Protein AF-A0A2E3YDK7-F1 (afdb_monomer_lite)

Sequence (48 aa):
MTIKNILNNKTYIGRIVHNGVETKATHPPIVSTRLWNRCNQMLSGKRG

Radius of gyration: 11.51 Å; chains: 1; bounding box: 30×22×26 Å

Secondary structure (DSSP, 8-state):
--HHHHHT-GGGGTEEEETTEEEE-SSPPSS-HHHHHHHHHHHTT---

Structure (mmCIF, N/CA/C/O backbone):
data_AF-A0A2E3YDK7-F1
#
_entry.id   AF-A0A2E3YDK7-F1
#
loop_
_atom_site.group_PDB
_atom_site.id
_atom_site.type_symbol
_atom_site.label_atom_id
_atom_site.label_alt_id
_atom_site.label_comp_id
_atom_site.label_asym_id
_atom_site.label_entity_id
_atom_site.label_seq_id
_atom_site.pdbx_PDB_ins_code
_atom_site.Cartn_x
_atom_site.Cartn_y
_atom_site.Cartn_z
_atom_site.occupancy
_atom_site.B_iso_or_equiv
_atom_site.auth_seq_id
_atom_site.auth_comp_id
_atom_site.auth_asym_id
_atom_site.auth_atom_id
_atom_site.pdbx_PDB_mo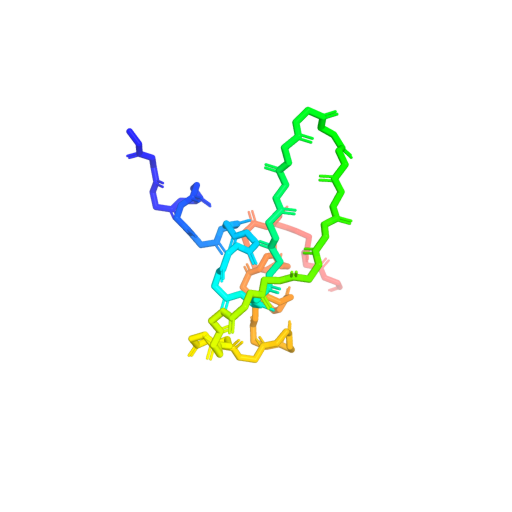del_num
ATOM 1 N N . MET A 1 1 ? -4.430 21.012 -1.956 1.00 59.38 1 MET A N 1
ATOM 2 C CA . MET A 1 1 ? -4.167 19.613 -1.543 1.00 59.38 1 MET A CA 1
ATOM 3 C C . MET A 1 1 ? -4.799 19.413 -0.172 1.00 59.38 1 MET A C 1
ATOM 5 O O . MET A 1 1 ? -4.574 20.252 0.686 1.00 59.38 1 MET A O 1
ATOM 9 N N . THR A 1 2 ? -5.647 18.403 0.028 1.00 83.31 2 THR A N 1
ATOM 10 C CA . THR A 1 2 ? -6.338 18.180 1.315 1.00 83.31 2 THR A CA 1
ATOM 11 C C . THR A 1 2 ? -5.639 17.082 2.121 1.00 83.31 2 THR A C 1
ATOM 13 O O . THR A 1 2 ? -5.023 16.192 1.536 1.00 83.31 2 THR A O 1
ATOM 16 N N . ILE A 1 3 ? -5.766 17.097 3.454 1.00 84.50 3 ILE A N 1
ATOM 17 C CA . ILE A 1 3 ? -5.244 16.034 4.342 1.00 84.50 3 ILE A CA 1
ATOM 18 C C . ILE A 1 3 ? -5.721 14.644 3.888 1.00 84.50 3 ILE A C 1
ATOM 20 O O . ILE A 1 3 ? -4.955 13.685 3.903 1.00 84.50 3 ILE A O 1
ATOM 24 N N . LYS A 1 4 ? -6.958 14.547 3.386 1.00 83.06 4 LYS A N 1
ATOM 25 C CA . LYS A 1 4 ? -7.522 13.316 2.818 1.00 83.06 4 LYS A CA 1
ATOM 26 C C . LYS A 1 4 ? -6.708 12.777 1.633 1.00 83.06 4 LYS A C 1
ATOM 28 O O . LYS A 1 4 ? -6.511 11.572 1.543 1.00 83.06 4 LYS A O 1
ATOM 33 N N . ASN A 1 5 ? -6.200 13.644 0.754 1.00 83.56 5 ASN A N 1
ATOM 34 C CA . ASN A 1 5 ? -5.380 13.217 -0.386 1.00 83.56 5 ASN A CA 1
ATOM 35 C C . ASN A 1 5 ? -4.006 12.702 0.052 1.00 83.56 5 ASN A C 1
ATOM 37 O O . ASN A 1 5 ? -3.476 11.797 -0.582 1.00 83.56 5 ASN A O 1
ATOM 41 N N . ILE A 1 6 ? -3.451 13.257 1.134 1.00 86.75 6 ILE A N 1
ATOM 42 C CA . ILE A 1 6 ? -2.207 12.763 1.732 1.00 86.75 6 ILE A CA 1
ATOM 43 C C . ILE A 1 6 ? -2.474 11.381 2.339 1.00 86.75 6 ILE A C 1
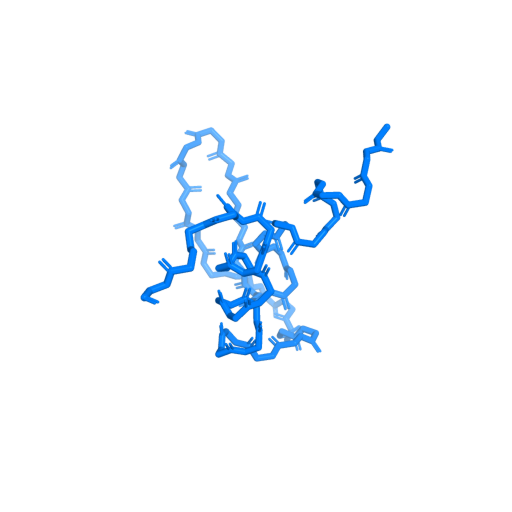ATOM 45 O O . ILE A 1 6 ? -1.864 10.401 1.935 1.00 86.75 6 ILE A O 1
ATOM 49 N N . LEU A 1 7 ? -3.456 11.255 3.232 1.00 86.38 7 LEU A N 1
ATOM 50 C CA . LEU A 1 7 ? -3.727 9.990 3.924 1.00 86.38 7 LEU A CA 1
ATOM 51 C C . LEU A 1 7 ? -4.125 8.846 2.975 1.00 86.38 7 LEU A C 1
ATOM 53 O O . LEU A 1 7 ? -3.717 7.706 3.187 1.00 86.38 7 LEU A O 1
ATOM 57 N N . ASN A 1 8 ? -4.843 9.145 1.890 1.00 87.56 8 ASN A N 1
ATOM 58 C CA . ASN A 1 8 ? -5.271 8.144 0.910 1.00 87.56 8 ASN A CA 1
ATOM 59 C C . ASN A 1 8 ? -4.195 7.807 -0.139 1.00 87.56 8 ASN A C 1
ATOM 61 O O . ASN A 1 8 ? -4.447 6.984 -1.022 1.00 87.56 8 ASN A O 1
ATOM 65 N N . ASN A 1 9 ? -3.010 8.425 -0.097 1.00 91.12 9 ASN A N 1
ATOM 66 C CA . ASN A 1 9 ? -1.988 8.171 -1.105 1.00 91.12 9 ASN A CA 1
ATOM 67 C C . ASN A 1 9 ? -1.354 6.784 -0.911 1.00 91.12 9 ASN A C 1
ATOM 69 O O . ASN A 1 9 ? -0.808 6.456 0.144 1.00 91.12 9 ASN A O 1
ATOM 73 N N . LYS A 1 10 ? -1.410 5.960 -1.958 1.00 92.88 10 LYS A N 1
ATOM 74 C CA . LYS A 1 10 ? -0.899 4.587 -1.948 1.00 92.88 10 LYS A CA 1
ATOM 75 C C . LYS A 1 10 ? 0.637 4.509 -1.918 1.00 92.88 10 LYS A C 1
ATOM 77 O O . LYS A 1 10 ? 1.185 3.469 -1.550 1.00 92.88 10 LYS A O 1
ATOM 82 N N . THR A 1 11 ? 1.352 5.599 -2.205 1.00 94.19 11 THR A N 1
ATOM 83 C CA . THR A 1 11 ? 2.824 5.625 -2.115 1.00 94.19 11 THR A CA 1
ATOM 84 C C . THR A 1 11 ? 3.325 5.340 -0.702 1.00 94.19 11 THR A C 1
ATOM 86 O O . THR A 1 11 ? 4.362 4.695 -0.545 1.00 94.19 11 THR A O 1
ATOM 89 N N . TYR A 1 12 ? 2.562 5.716 0.329 1.00 94.00 12 TYR A N 1
ATOM 90 C CA . TYR A 1 12 ? 2.907 5.467 1.732 1.00 94.00 12 TYR A CA 1
ATOM 91 C C . TYR A 1 12 ? 2.907 3.980 2.111 1.00 94.00 12 TYR A C 1
ATOM 93 O O . TYR A 1 12 ? 3.603 3.597 3.049 1.00 94.00 12 TYR A O 1
ATOM 101 N N . ILE A 1 13 ? 2.191 3.139 1.357 1.00 95.94 13 ILE A N 1
ATOM 102 C CA . ILE A 1 13 ? 2.171 1.677 1.520 1.00 95.94 13 ILE A CA 1
ATOM 103 C C . ILE A 1 13 ? 3.044 0.953 0.479 1.00 95.94 13 ILE A C 1
ATOM 105 O O . ILE A 1 13 ? 2.884 -0.249 0.268 1.00 95.94 13 ILE A O 1
ATOM 109 N N . GLY A 1 14 ? 3.950 1.672 -0.196 1.00 96.06 14 GLY A N 1
ATOM 110 C CA . GLY A 1 14 ? 4.862 1.098 -1.192 1.00 96.06 14 GLY A CA 1
ATOM 111 C C . GLY A 1 14 ? 4.183 0.728 -2.515 1.00 96.06 14 GLY A C 1
ATOM 112 O O . GLY A 1 14 ? 4.592 -0.229 -3.175 1.00 96.06 14 GLY A O 1
ATOM 113 N N . ARG A 1 15 ? 3.126 1.450 -2.904 1.00 96.00 15 ARG A N 1
ATOM 114 C CA . ARG A 1 15 ? 2.402 1.255 -4.170 1.00 96.00 15 ARG A CA 1
ATOM 115 C C . ARG A 1 15 ? 2.414 2.543 -4.987 1.00 96.00 15 ARG A C 1
ATOM 117 O O . ARG A 1 15 ? 2.107 3.608 -4.461 1.00 96.00 15 ARG A O 1
ATOM 124 N N . ILE A 1 16 ? 2.743 2.457 -6.269 1.00 94.19 16 ILE A N 1
ATOM 125 C CA . ILE A 1 16 ? 2.704 3.597 -7.193 1.00 94.19 16 ILE A CA 1
ATOM 126 C C . ILE A 1 16 ? 1.537 3.381 -8.148 1.00 94.19 16 ILE A C 1
ATOM 128 O O . ILE A 1 16 ? 1.359 2.281 -8.665 1.00 94.19 16 ILE A O 1
ATOM 132 N N . VAL A 1 17 ? 0.737 4.426 -8.362 1.00 93.44 17 VAL A N 1
ATOM 133 C CA . VAL A 1 17 ? -0.352 4.418 -9.342 1.00 93.44 17 VAL A CA 1
ATOM 134 C C . VAL A 1 17 ? -0.019 5.420 -10.435 1.00 93.44 17 VAL A C 1
ATOM 136 O O . VAL A 1 17 ? 0.146 6.606 -10.153 1.00 93.44 17 VAL A O 1
ATOM 139 N N . HIS A 1 18 ? 0.062 4.948 -11.674 1.00 9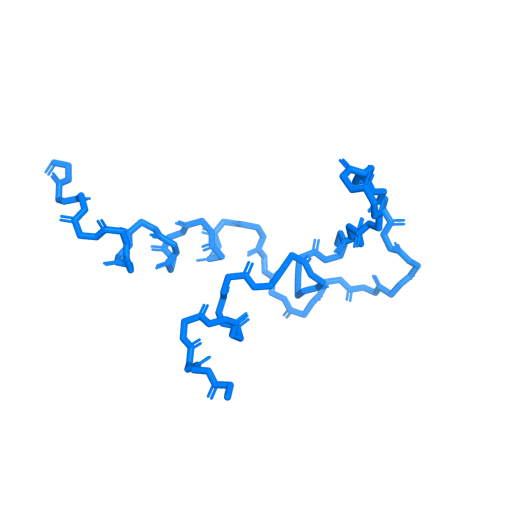1.12 18 HIS A N 1
ATOM 140 C CA . HIS A 1 18 ? 0.265 5.789 -12.847 1.00 91.12 18 HIS A CA 1
ATOM 141 C C . HIS A 1 18 ? -0.696 5.347 -13.950 1.00 91.12 18 HIS A C 1
ATOM 143 O O . HIS A 1 18 ? -0.728 4.173 -14.306 1.00 91.12 18 HIS A O 1
ATOM 149 N N . ASN A 1 19 ? -1.518 6.273 -14.453 1.00 92.69 19 ASN A N 1
ATOM 150 C CA . ASN A 1 19 ? -2.527 6.012 -15.489 1.00 92.69 19 ASN A CA 1
ATOM 151 C C . ASN A 1 19 ? -3.427 4.795 -15.195 1.00 92.69 19 ASN A C 1
ATOM 153 O O . ASN A 1 19 ? -3.711 3.985 -16.070 1.00 92.69 19 ASN A O 1
ATOM 157 N N . GLY A 1 20 ? -3.852 4.642 -13.936 1.00 91.00 20 GLY A N 1
ATOM 158 C CA . GLY A 1 20 ? -4.716 3.539 -13.494 1.00 91.00 20 GLY A CA 1
ATOM 159 C C . GLY A 1 20 ? -3.999 2.205 -13.257 1.00 91.00 20 GLY A C 1
ATOM 160 O O . GLY A 1 20 ? -4.594 1.303 -12.674 1.00 91.00 20 GLY A O 1
ATOM 161 N N . VAL A 1 21 ? -2.721 2.087 -13.624 1.00 94.56 21 VAL A N 1
ATOM 162 C CA . VAL A 1 21 ? -1.899 0.905 -13.346 1.00 94.56 21 VAL A CA 1
ATOM 163 C C . VAL A 1 21 ? -1.259 1.045 -11.969 1.00 94.56 21 VAL A C 1
ATOM 165 O O . VAL A 1 21 ? -0.602 2.046 -11.681 1.00 94.56 21 VAL A O 1
ATOM 168 N N . GLU A 1 22 ? -1.446 0.038 -11.115 1.00 95.31 22 GLU A N 1
ATOM 169 C CA . GLU A 1 22 ? -0.827 -0.038 -9.790 1.00 95.31 22 GLU A CA 1
ATOM 170 C C . GLU A 1 22 ? 0.366 -1.000 -9.804 1.00 95.31 22 GLU A C 1
ATOM 172 O O . GLU A 1 22 ? 0.230 -2.171 -10.156 1.00 95.31 22 GLU A O 1
ATOM 177 N N . THR A 1 23 ? 1.533 -0.524 -9.369 1.00 95.88 23 THR A N 1
ATOM 178 C CA . THR A 1 23 ? 2.767 -1.316 -9.287 1.00 95.88 23 THR A CA 1
ATOM 179 C C . THR A 1 23 ? 3.395 -1.230 -7.899 1.00 95.88 23 THR A C 1
ATOM 181 O O . THR A 1 23 ? 3.075 -0.356 -7.085 1.00 95.88 23 THR A O 1
ATOM 184 N N . LYS A 1 24 ? 4.283 -2.181 -7.589 1.00 96.00 24 LYS A N 1
ATOM 185 C CA . LYS A 1 24 ? 5.067 -2.155 -6.352 1.00 96.00 24 LYS A CA 1
ATOM 186 C C . LYS A 1 24 ? 6.175 -1.111 -6.483 1.00 96.00 24 LYS A C 1
ATOM 188 O O . LYS A 1 24 ? 6.899 -1.099 -7.474 1.00 96.00 24 LYS A O 1
ATOM 193 N N . ALA A 1 25 ? 6.303 -0.260 -5.475 1.00 94.69 25 ALA A N 1
ATOM 194 C CA . ALA A 1 25 ? 7.368 0.724 -5.417 1.00 94.69 25 ALA A CA 1
ATOM 195 C C . ALA A 1 25 ? 8.715 0.0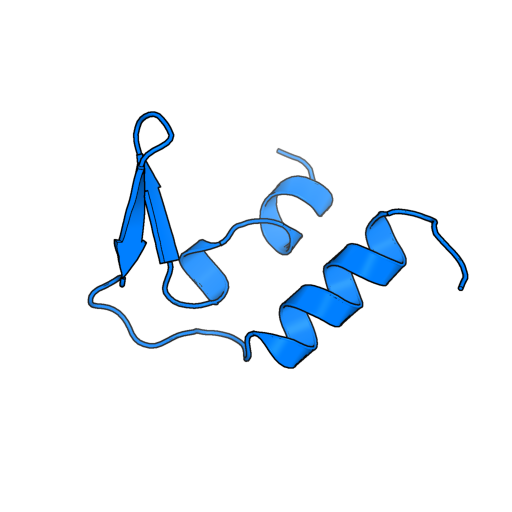90 -5.034 1.00 94.69 25 ALA A C 1
ATOM 197 O O . ALA A 1 25 ? 8.765 -0.988 -4.437 1.00 94.69 25 ALA A O 1
ATOM 198 N N . THR A 1 26 ? 9.804 0.784 -5.360 1.00 96.50 26 THR A N 1
ATOM 199 C CA . THR A 1 26 ? 11.169 0.399 -4.970 1.00 96.50 26 THR A CA 1
ATOM 200 C C . THR A 1 26 ? 11.519 0.850 -3.554 1.00 96.50 26 THR A C 1
ATOM 202 O O . THR A 1 26 ? 12.346 0.218 -2.901 1.00 96.50 26 THR A O 1
ATOM 205 N N . HIS A 1 27 ? 10.886 1.917 -3.058 1.00 94.44 27 HIS A N 1
ATOM 206 C CA . HIS A 1 27 ? 11.080 2.394 -1.692 1.00 94.44 27 HIS A CA 1
ATOM 207 C C . HIS A 1 27 ? 10.346 1.511 -0.670 1.00 94.44 27 HIS A C 1
ATOM 209 O O . HIS A 1 27 ? 9.286 0.950 -0.975 1.00 94.44 27 HIS A O 1
ATOM 215 N N . PRO A 1 28 ? 10.870 1.403 0.565 1.00 95.31 28 PRO A N 1
ATOM 216 C CA . PRO A 1 28 ? 10.158 0.729 1.640 1.00 95.31 28 PRO A CA 1
ATOM 217 C C . PRO A 1 28 ? 8.878 1.502 2.011 1.00 95.31 28 PRO A C 1
ATOM 219 O O . PRO A 1 28 ? 8.883 2.735 2.002 1.00 95.31 28 PRO A O 1
ATOM 222 N N . PRO A 1 29 ? 7.779 0.815 2.369 1.00 96.25 29 PRO A N 1
ATOM 223 C CA . PRO A 1 29 ? 6.582 1.468 2.890 1.00 96.25 29 PRO A CA 1
ATOM 224 C C . PRO A 1 29 ? 6.893 2.347 4.108 1.00 96.25 29 PRO A C 1
ATOM 226 O O . PRO A 1 29 ? 7.645 1.941 4.991 1.00 96.25 29 PRO A O 1
ATOM 229 N N . ILE A 1 30 ? 6.263 3.521 4.182 1.00 94.94 30 ILE A N 1
ATOM 230 C CA . ILE A 1 30 ? 6.362 4.422 5.343 1.00 94.94 30 ILE A CA 1
ATOM 231 C C . ILE A 1 30 ? 5.416 3.948 6.455 1.00 94.94 30 ILE A C 1
ATOM 233 O O . ILE A 1 30 ? 5.736 4.040 7.637 1.00 94.94 30 ILE A O 1
ATOM 237 N N . VAL A 1 31 ? 4.250 3.408 6.083 1.00 94.44 31 VAL A N 1
ATOM 238 C CA . VAL A 1 31 ? 3.268 2.840 7.015 1.00 94.44 31 VAL A CA 1
ATOM 23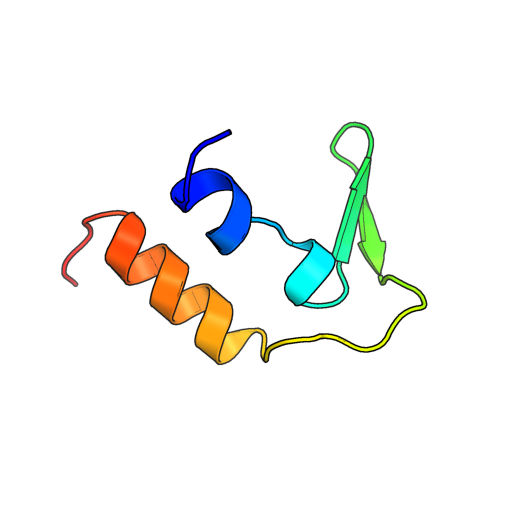9 C C . VAL A 1 31 ? 2.813 1.458 6.561 1.00 94.44 31 VAL A C 1
ATOM 241 O O . VAL A 1 31 ? 2.861 1.114 5.379 1.00 94.44 31 VAL A O 1
ATOM 244 N N . SER A 1 32 ? 2.312 0.658 7.503 1.00 94.62 32 SER A N 1
ATOM 245 C CA . SER A 1 32 ? 1.717 -0.638 7.171 1.00 94.62 32 SER A CA 1
ATOM 246 C C . SER A 1 32 ? 0.404 -0.478 6.397 1.00 94.62 32 SER A C 1
ATOM 248 O O . SER A 1 32 ? -0.409 0.408 6.678 1.00 94.62 32 SER A O 1
ATOM 250 N N . THR A 1 33 ? 0.133 -1.411 5.481 1.00 93.38 33 THR A N 1
ATOM 251 C CA . THR A 1 33 ? -1.145 -1.475 4.753 1.00 93.38 33 THR A CA 1
ATOM 252 C C . THR A 1 33 ? -2.344 -1.584 5.699 1.00 93.38 33 THR A C 1
ATOM 254 O O . THR A 1 33 ? -3.398 -1.012 5.435 1.00 93.38 33 THR A O 1
ATOM 257 N N . ARG A 1 34 ? -2.182 -2.264 6.844 1.00 94.19 34 ARG A N 1
ATOM 258 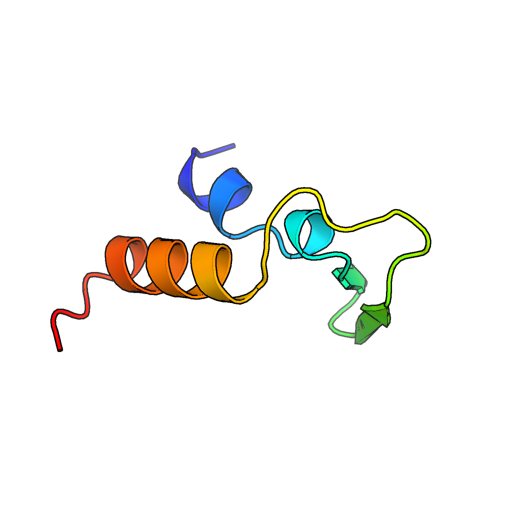C CA . ARG A 1 34 ? -3.229 -2.389 7.870 1.00 94.19 34 ARG A CA 1
ATOM 259 C C . ARG A 1 34 ? -3.612 -1.035 8.468 1.00 94.19 34 ARG A C 1
ATOM 261 O O . ARG A 1 34 ? -4.802 -0.761 8.611 1.00 94.19 34 ARG A O 1
ATOM 268 N N . LEU A 1 35 ? -2.625 -0.208 8.820 1.00 93.12 35 LEU A N 1
ATOM 269 C CA . LEU A 1 35 ? -2.869 1.128 9.366 1.00 93.12 35 LEU A CA 1
ATOM 270 C C . LEU A 1 35 ? -3.544 2.022 8.322 1.00 93.12 35 LEU A C 1
ATOM 272 O O . LEU A 1 35 ? -4.567 2.633 8.612 1.00 93.12 35 LEU A O 1
ATOM 276 N N . TRP A 1 36 ? -3.028 2.014 7.094 1.00 94.06 36 TRP A N 1
ATOM 277 C CA . TRP A 1 36 ? -3.593 2.774 5.980 1.00 94.06 36 TRP A CA 1
ATOM 278 C C . TRP A 1 36 ? -5.062 2.411 5.704 1.00 94.06 36 TRP A C 1
ATOM 280 O O . TRP A 1 36 ? -5.914 3.293 5.610 1.00 94.06 36 TRP A O 1
ATOM 290 N N . ASN A 1 37 ? -5.396 1.115 5.681 1.00 91.38 37 ASN A N 1
ATOM 291 C CA . ASN A 1 37 ? -6.777 0.649 5.519 1.00 91.38 37 ASN A CA 1
ATOM 292 C C . ASN A 1 37 ? -7.701 1.162 6.634 1.00 91.38 37 ASN A C 1
ATOM 294 O O . ASN A 1 37 ? -8.813 1.602 6.345 1.00 91.38 37 ASN A O 1
ATOM 298 N N . ARG A 1 38 ? -7.245 1.151 7.896 1.00 90.81 38 ARG A N 1
ATOM 299 C CA . ARG A 1 38 ? -8.017 1.698 9.026 1.00 90.81 38 ARG A CA 1
ATOM 300 C C . ARG A 1 38 ? -8.248 3.203 8.883 1.00 90.81 38 ARG A C 1
ATOM 302 O O . ARG A 1 38 ? -9.372 3.657 9.073 1.00 90.81 38 ARG A O 1
ATOM 309 N N . CYS A 1 39 ? -7.224 3.965 8.497 1.00 89.19 39 CYS A N 1
ATOM 310 C CA . CYS A 1 39 ? -7.362 5.399 8.238 1.00 89.19 39 CYS A CA 1
ATOM 311 C C . CYS A 1 39 ? -8.390 5.669 7.132 1.00 89.19 39 CYS A C 1
ATOM 313 O O . CYS A 1 39 ? -9.280 6.498 7.310 1.00 89.19 39 CYS A O 1
ATOM 315 N N . ASN A 1 40 ? -8.338 4.919 6.030 1.00 87.62 40 ASN A N 1
ATOM 316 C CA . ASN A 1 40 ? -9.309 5.055 4.946 1.00 87.62 40 ASN A CA 1
ATOM 317 C C . ASN A 1 40 ? -10.734 4.709 5.375 1.00 87.62 40 ASN A C 1
ATOM 319 O O . ASN A 1 40 ? -11.669 5.395 4.968 1.00 87.62 40 ASN A O 1
ATOM 323 N N . GLN A 1 41 ? -10.917 3.677 6.204 1.00 87.62 41 GLN A N 1
ATOM 324 C CA . GLN A 1 41 ? -12.227 3.333 6.760 1.00 87.62 41 GLN A CA 1
ATOM 325 C C . GLN A 1 41 ? -12.789 4.493 7.589 1.00 87.62 41 GLN A C 1
ATOM 327 O O . GLN A 1 41 ? -13.907 4.932 7.323 1.00 87.62 41 GLN A O 1
ATOM 332 N N . MET A 1 42 ? -11.989 5.064 8.497 1.00 86.19 42 MET A N 1
ATOM 333 C CA . MET A 1 42 ? -12.386 6.237 9.288 1.00 86.19 42 MET A CA 1
ATOM 334 C C . MET A 1 42 ? -12.746 7.440 8.401 1.00 86.19 42 MET A C 1
ATOM 336 O O . MET A 1 42 ? -13.769 8.084 8.619 1.00 86.19 42 MET A O 1
ATOM 340 N N . LEU A 1 43 ? -11.948 7.712 7.363 1.00 82.50 43 LEU A N 1
ATOM 341 C CA . LEU A 1 43 ? -12.174 8.818 6.421 1.00 82.50 43 LEU A CA 1
ATOM 342 C C . LEU A 1 43 ? -13.346 8.582 5.457 1.00 82.50 43 LEU A C 1
ATOM 344 O O . LEU A 1 43 ? -13.851 9.536 4.861 1.00 82.50 43 LEU A O 1
ATOM 348 N N . SER A 1 44 ? -13.761 7.329 5.262 1.00 81.50 44 SER A N 1
ATOM 349 C CA . SER A 1 44 ? -14.894 6.975 4.403 1.00 81.50 44 SER A CA 1
ATOM 350 C C . SER A 1 44 ? -16.250 7.229 5.063 1.00 81.50 44 SER A C 1
ATOM 352 O O . SER A 1 44 ? -17.267 7.173 4.379 1.00 81.50 44 SER A O 1
ATOM 354 N N . GLY A 1 45 ? -16.281 7.481 6.379 1.00 72.69 45 GLY A N 1
ATOM 355 C CA . GLY A 1 45 ? -17.518 7.681 7.139 1.00 72.69 45 GLY A CA 1
ATOM 356 C C . GLY A 1 45 ? -18.387 6.425 7.278 1.00 72.69 45 GLY A C 1
ATOM 357 O O . GLY A 1 45 ? -19.416 6.474 7.947 1.00 72.69 45 GLY A O 1
ATOM 358 N N . LYS A 1 46 ? -17.978 5.289 6.695 1.00 64.56 46 LYS A N 1
ATOM 359 C CA . LYS A 1 46 ? -18.633 3.993 6.882 1.00 64.56 46 LYS A CA 1
ATOM 360 C C . LYS A 1 46 ? -18.275 3.458 8.267 1.00 64.56 46 LYS A C 1
ATOM 362 O O . LYS A 1 46 ? -17.254 2.797 8.446 1.00 64.56 46 LYS A O 1
ATOM 367 N N . ARG A 1 47 ? -19.106 3.793 9.256 1.00 58.41 47 ARG A N 1
ATOM 368 C CA . ARG A 1 47 ? -19.184 3.044 10.514 1.00 58.41 47 ARG A CA 1
ATOM 369 C C . ARG A 1 47 ? -19.731 1.662 10.155 1.00 58.41 47 ARG A C 1
ATOM 371 O O . ARG A 1 47 ? -20.820 1.586 9.595 1.00 58.41 47 ARG A O 1
ATOM 378 N N . GLY A 1 48 ? -18.906 0.633 10.343 1.00 56.66 48 GLY A N 1
ATOM 379 C CA . GLY A 1 48 ? -19.365 -0.755 10.289 1.00 56.66 48 GLY A CA 1
ATOM 380 C C . GLY A 1 48 ? -20.399 -1.023 11.369 1.00 56.66 48 GLY A C 1
ATOM 381 O O . GLY A 1 48 ? -20.351 -0.307 12.397 1.00 56.66 48 GLY A O 1
#

Foldseek 3Di:
DDPVCVLQDCVLCQWDADPNDIDGHPDHHVDHPVVSVVVVCVVVPDDD

pLDDT: mean 88.42, std 10.01, range [56.66, 96.5]